Protein AF-A0A7Y0JLQ6-F1 (afdb_monomer_lite)

pLDDT: mean 79.82, std 10.75, range [39.28, 94.75]

Structure (mmCIF, N/CA/C/O backbone):
data_AF-A0A7Y0JLQ6-F1
#
_entry.id   AF-A0A7Y0JLQ6-F1
#
loop_
_atom_site.group_PDB
_atom_site.id
_ato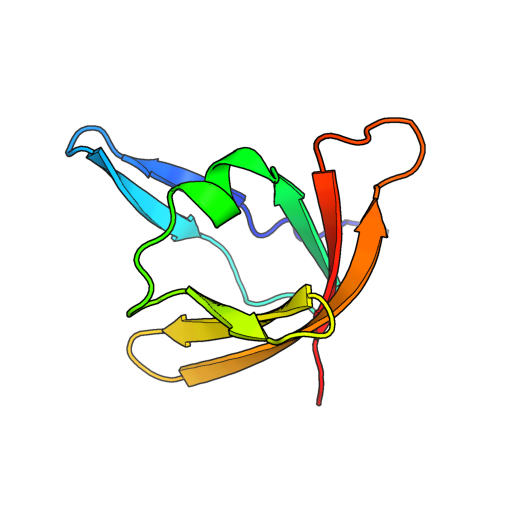m_site.type_symbol
_atom_site.label_atom_id
_atom_site.label_alt_id
_atom_site.label_comp_id
_atom_site.label_asym_id
_atom_site.label_entity_id
_atom_site.label_seq_id
_atom_site.pdbx_PDB_ins_code
_atom_site.Cartn_x
_atom_site.Cartn_y
_atom_site.Cartn_z
_atom_site.occupancy
_atom_site.B_iso_or_equiv
_atom_site.auth_seq_id
_atom_site.auth_comp_id
_atom_site.auth_asym_id
_atom_site.auth_atom_id
_atom_site.pdbx_PDB_model_num
ATOM 1 N N . MET A 1 1 ? 2.925 -5.284 22.506 1.00 39.28 1 MET A N 1
ATOM 2 C CA . MET A 1 1 ? 2.782 -5.854 21.150 1.00 39.28 1 MET A CA 1
ATOM 3 C C . MET A 1 1 ? 3.768 -5.118 20.262 1.00 39.28 1 MET A C 1
ATOM 5 O O . MET A 1 1 ? 3.725 -3.895 20.258 1.00 39.28 1 MET A O 1
ATOM 9 N N . SER A 1 2 ? 4.713 -5.818 19.632 1.00 51.28 2 SER A N 1
ATOM 10 C CA . SER A 1 2 ? 5.665 -5.209 18.698 1.00 51.28 2 SER A CA 1
ATOM 11 C C . SER A 1 2 ? 4.990 -5.064 17.341 1.00 51.28 2 SER A C 1
ATOM 13 O O . SER A 1 2 ? 4.581 -6.062 16.751 1.00 51.28 2 SER A O 1
ATOM 15 N N . TRP A 1 3 ? 4.847 -3.836 16.861 1.00 52.47 3 TRP A N 1
ATOM 16 C CA . TRP A 1 3 ? 4.412 -3.585 15.494 1.00 52.47 3 TRP A CA 1
ATOM 17 C C . TRP A 1 3 ? 5.584 -3.918 14.567 1.00 52.47 3 TRP A C 1
ATOM 19 O O . TRP A 1 3 ? 6.658 -3.339 14.714 1.00 52.47 3 TRP A O 1
ATOM 29 N N . GLN A 1 4 ? 5.414 -4.892 13.672 1.00 56.56 4 GLN A N 1
ATOM 30 C CA . GLN A 1 4 ? 6.320 -5.041 12.534 1.00 56.56 4 GLN A CA 1
ATOM 31 C C . GLN A 1 4 ? 5.910 -3.983 11.513 1.00 56.56 4 GLN A C 1
ATOM 33 O O . GLN A 1 4 ? 4.819 -4.044 10.949 1.00 56.56 4 GLN A O 1
ATOM 38 N N . GLU A 1 5 ? 6.753 -2.971 11.354 1.00 60.16 5 GLU A N 1
ATOM 39 C CA . GLU A 1 5 ? 6.522 -1.880 10.421 1.00 60.16 5 GLU A CA 1
ATOM 40 C C . GLU A 1 5 ? 7.181 -2.237 9.093 1.00 60.16 5 GLU A C 1
ATOM 42 O O . GLU A 1 5 ? 8.382 -2.495 9.023 1.00 60.16 5 GLU A O 1
ATOM 47 N N . MET A 1 6 ? 6.372 -2.297 8.044 1.00 63.91 6 MET A N 1
ATOM 48 C CA . MET A 1 6 ? 6.866 -2.362 6.682 1.00 63.91 6 MET A CA 1
ATOM 49 C C . MET A 1 6 ? 6.922 -0.933 6.170 1.00 63.91 6 MET A C 1
ATOM 51 O O . MET A 1 6 ? 5.896 -0.256 6.117 1.00 63.91 6 MET A O 1
ATOM 55 N N . VAL A 1 7 ? 8.125 -0.468 5.856 1.00 65.50 7 VAL A N 1
ATOM 56 C CA . VAL A 1 7 ? 8.373 0.938 5.538 1.00 65.50 7 VAL A CA 1
ATOM 57 C C . VAL A 1 7 ? 8.668 1.052 4.050 1.00 65.50 7 VAL A C 1
ATOM 59 O O . VAL A 1 7 ? 9.469 0.291 3.501 1.00 65.50 7 VAL A O 1
ATOM 62 N N . LEU A 1 8 ? 8.023 2.013 3.392 1.00 67.31 8 LEU A N 1
ATOM 63 C CA . LEU A 1 8 ? 8.450 2.464 2.073 1.00 67.31 8 LEU A CA 1
ATOM 64 C C . LEU A 1 8 ? 9.724 3.297 2.259 1.00 67.31 8 LEU A C 1
ATOM 66 O O . LEU A 1 8 ? 9.705 4.380 2.840 1.00 67.31 8 LEU A O 1
ATOM 70 N N . GLN A 1 9 ? 10.848 2.756 1.811 1.00 70.19 9 GLN A N 1
ATOM 71 C CA . GLN A 1 9 ? 12.162 3.364 1.922 1.00 70.19 9 GLN A CA 1
ATOM 72 C C . GLN A 1 9 ? 12.574 3.938 0.571 1.00 70.19 9 GLN A C 1
ATOM 74 O O . GLN A 1 9 ? 12.675 3.217 -0.421 1.00 70.19 9 GLN A O 1
ATOM 79 N N . ARG A 1 10 ? 12.870 5.238 0.542 1.00 74.44 10 ARG A N 1
ATOM 80 C CA . ARG A 1 10 ? 13.508 5.877 -0.608 1.00 74.44 10 ARG A CA 1
ATOM 81 C C . ARG A 1 10 ? 15.013 5.602 -0.585 1.00 74.44 10 ARG A C 1
ATOM 83 O O . ARG A 1 10 ? 15.673 5.815 0.430 1.00 74.44 10 ARG A O 1
ATOM 90 N N . HIS A 1 11 ? 15.550 5.146 -1.707 1.00 76.12 11 HIS A N 1
ATOM 91 C CA . HIS A 1 11 ? 16.971 4.887 -1.909 1.00 76.12 11 HIS A CA 1
ATOM 92 C C . HIS A 1 11 ? 17.660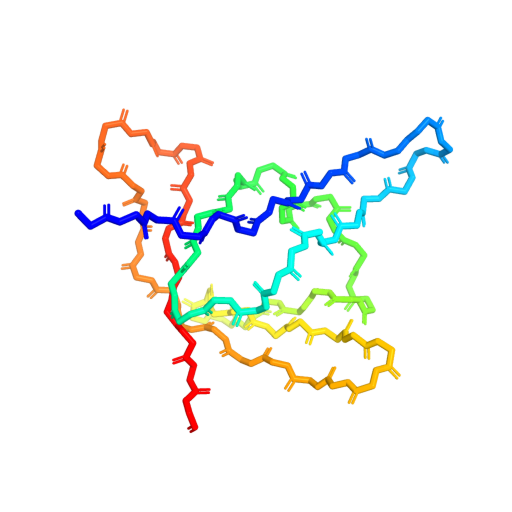 6.077 -2.587 1.00 76.12 11 HIS A C 1
ATOM 94 O O . HIS A 1 11 ? 17.020 6.899 -3.243 1.00 76.12 11 HIS A O 1
ATOM 100 N N . GLU A 1 12 ? 18.989 6.145 -2.477 1.00 77.88 12 GLU A N 1
ATOM 101 C CA . GLU A 1 12 ? 19.806 7.218 -3.071 1.00 77.88 12 GLU A CA 1
ATOM 102 C C . GLU A 1 12 ? 19.663 7.318 -4.598 1.00 77.88 12 GLU A C 1
ATOM 104 O O . GLU A 1 12 ? 19.806 8.394 -5.169 1.00 77.88 12 GLU A O 1
ATOM 109 N N . ASN A 1 13 ? 19.325 6.210 -5.264 1.00 77.19 13 ASN A N 1
ATOM 110 C CA . ASN A 1 13 ? 19.074 6.167 -6.706 1.00 77.19 13 ASN A CA 1
ATOM 111 C C . ASN A 1 13 ? 17.664 6.654 -7.104 1.00 77.19 13 ASN A C 1
ATOM 113 O O . ASN A 1 13 ? 17.291 6.541 -8.269 1.00 77.19 13 ASN A O 1
ATOM 117 N N . GLY A 1 14 ? 16.868 7.148 -6.151 1.00 68.12 14 GLY A N 1
ATOM 118 C CA . GLY A 1 14 ? 15.517 7.660 -6.377 1.00 68.12 14 GLY A CA 1
ATOM 119 C C . GLY A 1 14 ? 14.415 6.599 -6.380 1.00 68.12 14 GLY A C 1
ATOM 120 O O . GLY A 1 14 ? 13.245 6.972 -6.419 1.00 68.12 14 GLY A O 1
ATOM 121 N N . THR A 1 15 ? 14.754 5.308 -6.296 1.00 66.88 15 THR A N 1
ATOM 122 C CA . THR A 1 15 ? 13.755 4.232 -6.177 1.00 66.88 15 THR A CA 1
ATOM 123 C C . THR A 1 15 ? 13.135 4.208 -4.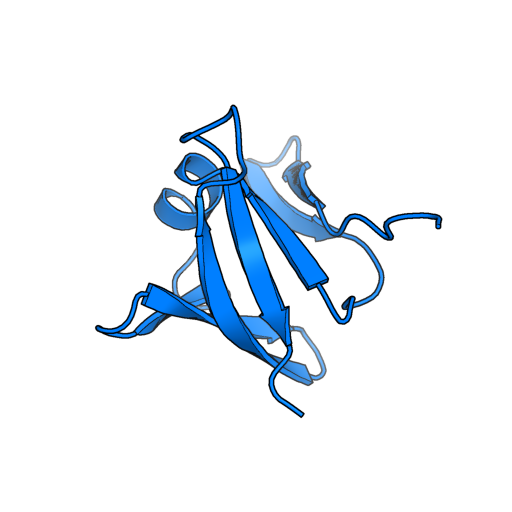782 1.00 66.88 15 THR A C 1
ATOM 125 O O . THR A 1 15 ? 13.793 4.550 -3.798 1.00 66.88 15 THR A O 1
ATOM 128 N N . VAL A 1 16 ? 11.872 3.798 -4.686 1.00 66.38 16 VAL A N 1
ATOM 129 C CA . VAL A 1 16 ? 11.186 3.558 -3.412 1.00 66.38 16 VAL A CA 1
ATOM 130 C C . VAL A 1 16 ? 10.902 2.066 -3.322 1.00 66.38 16 VAL A C 1
ATOM 132 O O . VAL A 1 16 ? 10.220 1.521 -4.187 1.00 66.38 16 VAL A O 1
ATOM 135 N N . SER A 1 17 ? 11.435 1.407 -2.297 1.00 65.19 17 SER A N 1
ATOM 136 C CA . SER A 1 17 ? 11.183 -0.014 -2.050 1.00 65.19 17 SER A CA 1
ATOM 137 C C . SER A 1 17 ? 10.365 -0.202 -0.792 1.00 65.19 17 SER A C 1
ATOM 139 O O . SER A 1 17 ? 10.494 0.538 0.178 1.00 65.19 17 SER A O 1
ATOM 141 N N . LEU A 1 18 ? 9.570 -1.258 -0.783 1.00 69.12 18 LEU A N 1
ATOM 142 C CA . LEU A 1 18 ? 8.931 -1.764 0.414 1.00 69.12 18 LEU A CA 1
ATOM 143 C C . LEU A 1 18 ? 9.915 -2.695 1.136 1.00 69.12 18 LEU A C 1
ATOM 145 O O . LEU A 1 18 ? 10.303 -3.722 0.578 1.00 69.12 18 LEU A O 1
ATOM 149 N N . VAL A 1 19 ? 10.352 -2.336 2.343 1.00 68.06 19 VAL A N 1
ATOM 150 C CA . VAL A 1 19 ? 11.354 -3.112 3.092 1.00 68.06 19 VAL A CA 1
ATOM 151 C C . VAL A 1 19 ? 10.733 -3.688 4.362 1.00 68.06 19 VAL A C 1
ATOM 153 O O . VAL A 1 19 ? 10.096 -2.972 5.134 1.00 68.06 19 VAL A O 1
ATOM 156 N N . GLY A 1 20 ? 10.932 -4.991 4.573 1.00 68.00 20 GLY A N 1
ATOM 157 C CA . GLY A 1 20 ? 10.427 -5.740 5.726 1.00 68.00 20 GLY A CA 1
ATOM 158 C C . GLY A 1 20 ? 9.741 -7.048 5.329 1.00 68.00 20 GLY A C 1
ATOM 159 O O . GLY A 1 20 ? 9.592 -7.364 4.150 1.00 68.00 20 GLY A O 1
ATOM 160 N N . GLU A 1 21 ? 9.325 -7.825 6.327 1.00 74.81 21 GLU A N 1
ATOM 161 C CA . GLU A 1 21 ? 8.386 -8.928 6.110 1.00 74.81 21 GLU A CA 1
ATOM 162 C C . GLU A 1 21 ? 6.988 -8.358 5.882 1.00 74.81 21 GLU A C 1
ATOM 164 O O . GLU A 1 21 ? 6.606 -7.414 6.566 1.00 74.81 21 GLU A O 1
ATOM 169 N N . ALA A 1 22 ? 6.222 -8.947 4.961 1.00 78.94 22 ALA A N 1
ATOM 170 C CA . ALA A 1 22 ? 4.851 -8.532 4.676 1.00 78.94 22 ALA A CA 1
ATOM 171 C C . ALA A 1 22 ? 3.937 -8.756 5.897 1.00 78.94 22 ALA A C 1
ATOM 173 O O . ALA A 1 22 ? 3.504 -9.895 6.134 1.00 78.94 22 ALA A O 1
ATOM 174 N N . PRO A 1 23 ? 3.606 -7.704 6.664 1.00 82.88 23 PRO A N 1
ATOM 175 C CA . PRO A 1 23 ? 2.944 -7.858 7.943 1.00 82.88 23 PRO A CA 1
ATOM 176 C C . PRO A 1 23 ? 1.440 -8.041 7.730 1.00 82.88 23 PRO A C 1
ATOM 178 O O . PRO A 1 23 ? 0.892 -7.715 6.673 1.00 82.88 23 PRO A O 1
ATOM 181 N N . GLN A 1 24 ? 0.745 -8.523 8.759 1.00 86.88 24 GLN A N 1
ATOM 182 C CA . GLN A 1 24 ? -0.723 -8.558 8.754 1.00 86.88 24 GLN A CA 1
ATOM 183 C C . GLN A 1 24 ? -1.334 -7.152 8.776 1.00 86.88 24 GLN A C 1
ATOM 185 O O . GLN A 1 24 ? -2.409 -6.940 8.228 1.00 86.88 24 GLN A O 1
ATOM 190 N N . ARG A 1 25 ? -0.641 -6.177 9.372 1.00 87.00 25 ARG A N 1
ATOM 191 C CA . ARG A 1 25 ? -1.041 -4.769 9.402 1.00 87.00 25 ARG A CA 1
ATOM 192 C C . ARG A 1 25 ? 0.144 -3.878 9.089 1.00 87.00 25 ARG A C 1
ATOM 194 O O . ARG A 1 25 ? 1.238 -4.139 9.576 1.00 87.00 25 ARG A O 1
ATOM 201 N N . MET A 1 26 ? -0.083 -2.827 8.312 1.00 84.25 26 MET A N 1
ATOM 202 C CA . MET A 1 26 ? 0.948 -1.857 7.948 1.00 84.25 26 MET A CA 1
ATOM 203 C C . MET A 1 26 ? 0.415 -0.431 8.010 1.00 84.25 26 MET A C 1
ATOM 205 O O . MET A 1 26 ? -0.788 -0.198 7.886 1.00 84.25 26 MET A O 1
ATOM 209 N N . ARG A 1 27 ? 1.333 0.521 8.161 1.00 86.06 27 ARG A N 1
ATOM 210 C CA . ARG A 1 27 ? 1.070 1.952 8.034 1.00 86.06 27 ARG A CA 1
ATOM 211 C C . ARG A 1 27 ? 1.908 2.480 6.890 1.00 86.06 27 ARG A C 1
ATOM 213 O O . ARG A 1 27 ? 3.088 2.162 6.798 1.00 86.06 27 ARG A O 1
ATOM 220 N N . VAL A 1 28 ? 1.292 3.259 6.016 1.00 81.06 28 VAL A N 1
ATOM 221 C CA . VAL A 1 28 ? 1.955 3.793 4.829 1.00 81.06 28 VAL A CA 1
ATOM 222 C C . VAL A 1 28 ? 1.744 5.295 4.783 1.00 81.06 28 VAL A C 1
ATOM 224 O O . VAL A 1 28 ? 0.616 5.770 4.930 1.00 81.06 28 VAL A O 1
ATOM 227 N N . ALA A 1 29 ? 2.824 6.048 4.580 1.00 83.31 29 ALA A N 1
ATOM 228 C CA . ALA A 1 29 ? 2.724 7.476 4.326 1.00 83.31 29 ALA A CA 1
ATOM 229 C C . ALA A 1 29 ? 2.042 7.703 2.972 1.00 83.31 29 ALA A C 1
ATOM 231 O O . ALA A 1 29 ? 2.435 7.126 1.959 1.00 83.31 29 ALA A O 1
ATOM 232 N N . ARG A 1 30 ? 1.018 8.553 2.952 1.00 81.50 30 ARG A N 1
ATOM 233 C CA . ARG A 1 30 ? 0.206 8.822 1.764 1.00 81.50 30 ARG A CA 1
ATOM 234 C C . ARG A 1 30 ? 1.044 9.314 0.586 1.00 81.50 30 ARG A C 1
ATOM 236 O O . ARG A 1 30 ? 0.840 8.848 -0.524 1.00 81.50 30 ARG A O 1
ATOM 243 N N . GLU A 1 31 ? 2.008 10.194 0.845 1.00 80.81 31 GLU A N 1
ATOM 244 C CA . GLU A 1 31 ? 2.912 10.728 -0.182 1.00 80.81 31 GLU A CA 1
ATOM 245 C C . GLU A 1 31 ? 3.683 9.625 -0.919 1.00 80.81 31 GLU A C 1
ATOM 247 O O . GLU A 1 31 ? 3.890 9.712 -2.122 1.00 80.81 31 GLU A O 1
ATOM 252 N N . LEU A 1 32 ? 4.020 8.533 -0.230 1.00 74.62 32 LEU A N 1
ATOM 253 C CA . LEU A 1 32 ? 4.745 7.419 -0.830 1.00 74.62 32 LEU A CA 1
ATOM 254 C C . LEU A 1 32 ? 3.839 6.539 -1.702 1.00 74.62 32 LEU A C 1
ATOM 256 O O . LEU A 1 32 ? 4.339 5.906 -2.625 1.00 74.62 32 LEU A O 1
ATOM 260 N N . LEU A 1 33 ? 2.524 6.509 -1.448 1.00 77.06 33 LEU A N 1
ATOM 261 C CA . LEU A 1 33 ? 1.559 5.881 -2.360 1.00 77.06 33 LEU A CA 1
ATOM 262 C C . LEU A 1 33 ? 1.390 6.706 -3.637 1.00 77.06 33 LEU A C 1
ATOM 264 O O . LEU A 1 33 ? 1.294 6.129 -4.715 1.00 77.06 33 LEU A O 1
ATOM 268 N N . ASP A 1 34 ? 1.380 8.034 -3.512 1.00 79.56 34 ASP A N 1
ATOM 269 C CA . ASP A 1 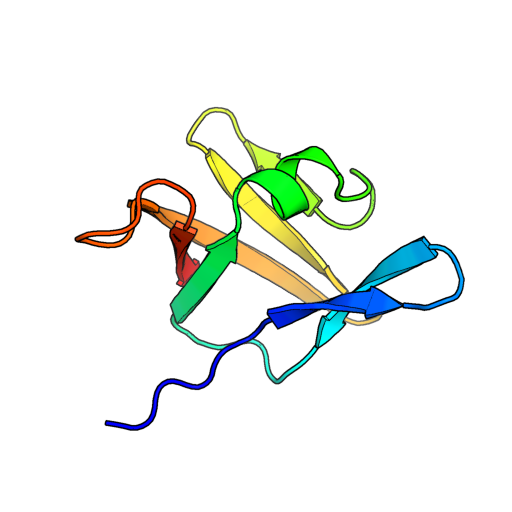34 ? 1.244 8.947 -4.651 1.00 79.56 34 ASP A CA 1
ATOM 270 C C . ASP A 1 34 ? 2.482 8.903 -5.577 1.00 79.56 34 ASP A C 1
ATOM 272 O O . ASP A 1 34 ? 2.378 9.165 -6.774 1.00 79.56 34 ASP A O 1
ATOM 276 N N . GLU A 1 35 ? 3.652 8.553 -5.036 1.00 77.50 35 GLU A N 1
ATOM 277 C CA . GLU A 1 35 ? 4.924 8.450 -5.766 1.00 77.50 35 GLU A CA 1
ATOM 278 C C . GLU A 1 35 ? 5.273 7.028 -6.232 1.00 77.50 35 GLU A C 1
ATOM 280 O O . GLU A 1 35 ? 6.221 6.850 -7.004 1.00 77.50 35 GLU A O 1
ATOM 285 N N . ALA A 1 36 ? 4.562 6.011 -5.743 1.00 76.00 36 ALA A N 1
ATOM 286 C CA . ALA A 1 36 ? 4.870 4.623 -6.052 1.00 76.00 36 ALA A CA 1
ATOM 287 C C . ALA A 1 36 ? 4.610 4.307 -7.532 1.00 76.00 36 ALA A C 1
ATOM 289 O O . ALA A 1 36 ? 3.606 4.715 -8.115 1.00 76.00 36 ALA A O 1
ATOM 290 N N . ASP A 1 37 ? 5.504 3.522 -8.138 1.00 80.50 37 ASP A N 1
ATOM 291 C CA . ASP A 1 37 ? 5.284 3.032 -9.496 1.00 80.50 37 ASP A CA 1
ATOM 292 C C . ASP A 1 37 ? 4.060 2.105 -9.512 1.00 80.50 37 ASP A C 1
ATOM 294 O O . ASP A 1 37 ? 3.982 1.127 -8.761 1.00 80.50 37 ASP A O 1
ATOM 298 N N . SER A 1 38 ? 3.125 2.401 -10.413 1.00 77.75 38 SER A N 1
ATOM 299 C CA . SER A 1 38 ? 1.914 1.613 -10.650 1.00 77.75 38 SER A CA 1
ATOM 300 C C . SER A 1 38 ? 2.174 0.132 -10.961 1.00 77.75 38 SER A C 1
ATOM 302 O O . SER A 1 38 ? 1.297 -0.702 -10.734 1.00 77.75 38 SER A O 1
ATOM 304 N N . ALA A 1 39 ? 3.374 -0.216 -11.443 1.00 77.56 39 ALA A N 1
ATOM 305 C CA . ALA A 1 39 ? 3.795 -1.600 -11.642 1.00 77.56 39 ALA A CA 1
ATOM 306 C C . ALA A 1 39 ? 3.964 -2.370 -10.316 1.00 77.56 39 ALA A C 1
ATOM 308 O O . ALA A 1 39 ? 3.780 -3.589 -10.282 1.00 77.56 39 ALA A O 1
ATOM 309 N N . PHE A 1 40 ? 4.293 -1.669 -9.226 1.00 78.50 40 PHE A N 1
ATOM 310 C CA . PHE A 1 40 ? 4.499 -2.250 -7.897 1.00 78.50 40 PHE A CA 1
ATOM 311 C C . PHE A 1 40 ? 3.326 -2.011 -6.953 1.00 78.50 40 PHE A C 1
ATOM 313 O O . PHE A 1 40 ? 3.057 -2.870 -6.117 1.00 78.50 40 PHE A O 1
ATOM 320 N N . VAL A 1 41 ? 2.628 -0.880 -7.076 1.00 85.62 41 VAL A N 1
ATOM 321 C CA . VAL A 1 41 ? 1.500 -0.524 -6.210 1.00 85.62 41 VAL A CA 1
ATOM 322 C C . VAL A 1 41 ? 0.296 -0.159 -7.063 1.00 85.62 41 VAL A C 1
ATOM 324 O O . VAL A 1 41 ? 0.315 0.816 -7.803 1.00 85.62 41 VAL A O 1
ATOM 327 N N . THR A 1 42 ? -0.785 -0.921 -6.941 1.00 88.44 42 THR A N 1
ATOM 328 C CA . THR A 1 42 ? -2.060 -0.592 -7.589 1.00 88.44 42 THR A CA 1
ATOM 329 C C . THR A 1 42 ? -3.094 -0.245 -6.531 1.00 88.44 42 THR A C 1
ATOM 331 O O . THR A 1 42 ? -3.317 -1.035 -5.617 1.00 88.44 42 THR A O 1
ATOM 334 N N . LEU A 1 43 ? -3.740 0.914 -6.670 1.00 88.12 43 LEU A N 1
ATOM 335 C CA . LEU A 1 43 ? -4.859 1.332 -5.830 1.00 88.12 43 LEU A CA 1
ATOM 336 C C . LEU A 1 43 ? -6.173 1.064 -6.565 1.00 88.12 43 LEU A C 1
ATOM 338 O O . LEU A 1 43 ? -6.303 1.417 -7.737 1.00 88.12 43 LEU A O 1
ATOM 342 N N . ASN A 1 44 ? -7.145 0.451 -5.889 1.00 86.50 44 ASN A N 1
ATOM 343 C CA . ASN A 1 44 ? -8.500 0.313 -6.430 1.00 86.50 44 ASN A CA 1
ATOM 344 C C . ASN A 1 44 ? -9.400 1.494 -6.014 1.00 86.50 44 ASN A C 1
ATOM 346 O O . ASN A 1 44 ? -9.022 2.321 -5.183 1.00 86.50 44 ASN A O 1
ATOM 350 N N . ASP A 1 45 ? -10.627 1.541 -6.537 1.00 88.31 45 ASP A N 1
ATOM 351 C CA . ASP A 1 45 ? -11.598 2.611 -6.245 1.00 88.31 45 ASP A CA 1
ATOM 352 C C . ASP A 1 45 ? -12.001 2.698 -4.759 1.00 88.31 45 ASP A C 1
ATOM 354 O O . ASP A 1 45 ? -12.479 3.732 -4.296 1.00 88.31 45 ASP A O 1
ATOM 358 N N . SER A 1 46 ? -11.803 1.618 -3.994 1.00 87.38 46 SER A N 1
ATOM 359 C CA . SER A 1 46 ? -12.037 1.585 -2.541 1.00 87.38 46 SER A CA 1
ATOM 360 C C . SER A 1 46 ? -10.835 2.098 -1.734 1.00 87.38 46 SER A C 1
ATOM 362 O O . SER A 1 46 ? -10.932 2.302 -0.522 1.00 87.38 46 SER A O 1
ATOM 364 N N . GLY A 1 47 ? -9.706 2.357 -2.399 1.00 86.00 47 GLY A N 1
ATOM 365 C CA . GLY A 1 47 ? -8.442 2.751 -1.787 1.00 86.00 47 GLY A CA 1
ATOM 366 C C . GLY A 1 47 ? -7.652 1.589 -1.186 1.00 86.00 47 GLY A C 1
ATOM 367 O O . GLY A 1 47 ? -6.694 1.847 -0.460 1.00 86.00 47 GLY A O 1
ATOM 368 N N . ASP A 1 48 ? -8.041 0.342 -1.462 1.00 90.88 48 ASP A N 1
ATOM 369 C CA . ASP A 1 48 ? -7.237 -0.836 -1.139 1.00 90.88 48 ASP A CA 1
ATOM 370 C C . ASP A 1 48 ? -6.022 -0.890 -2.058 1.00 90.88 48 ASP A C 1
ATOM 372 O O . ASP A 1 48 ? -6.075 -0.402 -3.193 1.00 90.88 48 ASP A O 1
ATOM 376 N N . ILE A 1 49 ? -4.945 -1.516 -1.584 1.00 90.62 49 ILE A N 1
ATOM 377 C CA . ILE A 1 49 ? -3.704 -1.605 -2.346 1.00 90.62 49 ILE A CA 1
ATOM 378 C C . ILE A 1 49 ? -3.324 -3.047 -2.660 1.00 90.62 49 ILE A C 1
ATOM 380 O O . ILE A 1 49 ? -3.414 -3.943 -1.817 1.00 90.62 49 ILE A O 1
ATOM 384 N N . MET A 1 50 ? -2.864 -3.250 -3.889 1.00 89.69 50 MET A N 1
ATOM 385 C CA . MET A 1 50 ? -2.155 -4.443 -4.324 1.00 89.69 50 MET A CA 1
ATOM 386 C C . MET A 1 50 ? -0.669 -4.114 -4.421 1.00 89.69 50 MET A C 1
ATOM 388 O O . MET A 1 50 ? -0.299 -3.125 -5.052 1.00 89.69 50 MET A O 1
ATOM 392 N N . LEU A 1 51 ? 0.167 -4.951 -3.813 1.00 86.62 51 LEU A N 1
ATOM 393 C CA . LEU A 1 51 ? 1.619 -4.852 -3.857 1.00 86.62 51 LEU A CA 1
ATOM 394 C C . LEU A 1 51 ? 2.179 -6.012 -4.679 1.00 86.62 51 LEU A C 1
ATOM 396 O O . LEU A 1 51 ? 1.995 -7.179 -4.317 1.00 86.62 51 LEU A O 1
ATOM 400 N N . THR A 1 52 ? 2.870 -5.692 -5.766 1.00 84.69 52 THR A N 1
ATOM 401 C CA . THR A 1 52 ? 3.586 -6.661 -6.598 1.00 84.69 52 THR A CA 1
ATOM 402 C C . THR A 1 52 ? 5.035 -6.740 -6.128 1.00 84.69 52 THR A C 1
ATOM 404 O O . THR A 1 52 ? 5.799 -5.786 -6.259 1.00 84.69 52 THR A O 1
ATOM 407 N N . LEU A 1 53 ? 5.421 -7.890 -5.581 1.00 77.12 53 LEU A N 1
ATOM 408 C CA . LEU A 1 53 ? 6.789 -8.226 -5.195 1.00 77.12 53 LEU A CA 1
ATOM 409 C C . LEU A 1 53 ? 7.381 -9.213 -6.207 1.00 77.12 53 LEU A C 1
ATOM 411 O O . LEU A 1 53 ? 6.651 -9.892 -6.927 1.00 77.12 53 LEU A O 1
ATOM 415 N N . THR A 1 54 ? 8.706 -9.366 -6.213 1.00 75.12 54 THR A N 1
ATOM 416 C CA . THR A 1 54 ? 9.430 -10.264 -7.136 1.00 75.12 54 THR A CA 1
ATOM 417 C C . THR A 1 54 ? 8.856 -11.686 -7.197 1.00 75.12 54 THR A C 1
ATOM 419 O O . THR A 1 54 ? 8.917 -12.334 -8.238 1.00 75.12 54 THR A O 1
ATOM 422 N N . ASN A 1 55 ? 8.307 -12.188 -6.089 1.00 76.75 55 ASN A N 1
ATOM 423 C CA . ASN A 1 55 ? 7.819 -13.559 -5.942 1.00 76.75 55 ASN A CA 1
ATOM 424 C C . ASN A 1 55 ? 6.401 -13.666 -5.352 1.00 76.75 55 ASN A C 1
ATOM 426 O O . ASN A 1 55 ? 5.981 -14.770 -5.004 1.00 76.75 55 ASN A O 1
ATOM 430 N N . ALA A 1 56 ? 5.677 -12.557 -5.192 1.00 80.25 56 ALA A N 1
ATOM 431 C CA . ALA A 1 56 ? 4.361 -12.561 -4.560 1.00 80.25 56 ALA A CA 1
ATOM 432 C C . ALA A 1 56 ? 3.506 -11.373 -5.007 1.00 80.25 56 ALA A C 1
ATOM 434 O O . ALA A 1 56 ? 4.020 -10.305 -5.317 1.00 80.25 56 ALA A O 1
ATOM 435 N N . VAL A 1 57 ? 2.189 -11.555 -4.961 1.00 87.12 57 VAL A N 1
ATOM 436 C CA . VAL A 1 57 ? 1.216 -10.462 -5.022 1.00 87.12 57 VAL A CA 1
ATOM 437 C C . VAL A 1 57 ? 0.483 -10.436 -3.692 1.00 87.12 57 VAL A C 1
ATOM 439 O O . VAL A 1 57 ? 0.002 -11.473 -3.230 1.00 87.12 57 VAL A O 1
ATOM 442 N N . LEU A 1 58 ? 0.423 -9.269 -3.061 1.00 88.75 58 LEU A N 1
ATOM 443 C CA . LEU A 1 58 ? -0.196 -9.087 -1.755 1.00 88.75 58 LEU A CA 1
ATOM 444 C C . LEU A 1 58 ? -1.325 -8.072 -1.840 1.00 88.75 58 LEU A C 1
ATOM 446 O O . LEU A 1 58 ? -1.145 -6.992 -2.393 1.00 88.75 58 LEU A O 1
ATOM 450 N N . TRP A 1 59 ? -2.465 -8.409 -1.247 1.00 92.44 59 TRP A N 1
ATOM 451 C CA . TRP A 1 59 ? -3.617 -7.521 -1.162 1.00 92.44 59 TRP A CA 1
ATOM 452 C C . TRP A 1 59 ? -3.782 -6.995 0.253 1.00 92.44 59 TRP A C 1
ATOM 454 O O . TRP A 1 59 ? -3.695 -7.748 1.224 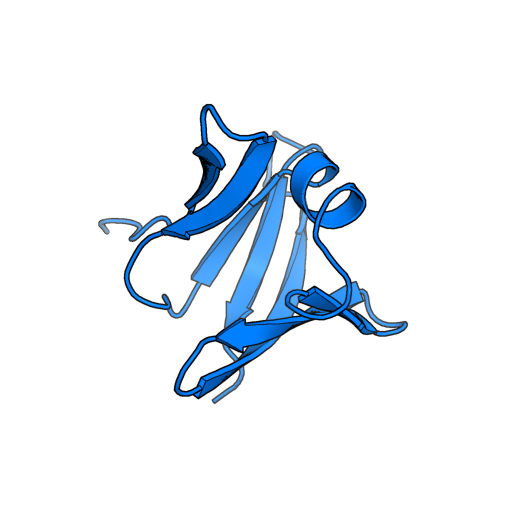1.00 92.44 59 TRP A O 1
ATOM 464 N N . TYR A 1 60 ? -4.053 -5.703 0.352 1.00 92.31 60 TYR A N 1
ATOM 465 C CA . TYR A 1 60 ? -4.240 -5.001 1.605 1.00 92.31 60 TYR A CA 1
ATOM 466 C C . TYR A 1 60 ? -5.487 -4.132 1.536 1.00 92.31 60 TYR A C 1
ATOM 468 O O . TYR A 1 60 ? -5.611 -3.270 0.668 1.00 92.31 60 TYR A O 1
ATOM 476 N N . ARG A 1 61 ? -6.395 -4.342 2.486 1.00 94.75 61 ARG A N 1
ATOM 477 C CA . ARG A 1 61 ? -7.588 -3.525 2.660 1.00 94.75 61 ARG A CA 1
ATOM 478 C C . ARG A 1 61 ? -7.246 -2.250 3.413 1.00 94.75 61 ARG A C 1
ATOM 480 O O . ARG A 1 61 ? -6.555 -2.300 4.433 1.00 94.75 61 ARG A O 1
ATOM 487 N N . ARG A 1 62 ? -7.764 -1.116 2.951 1.00 93.00 62 ARG A N 1
ATOM 488 C CA . ARG A 1 62 ? -7.643 0.162 3.651 1.00 93.00 62 ARG A CA 1
ATOM 489 C C . ARG A 1 62 ? -8.498 0.159 4.913 1.00 93.00 62 ARG A C 1
ATOM 491 O O . ARG A 1 62 ? -9.707 -0.043 4.851 1.00 93.00 62 ARG A O 1
ATOM 498 N N . VAL A 1 63 ? -7.871 0.430 6.055 1.00 92.50 63 VAL A N 1
ATOM 499 C CA . VAL A 1 63 ? -8.573 0.605 7.335 1.00 92.50 63 VAL A CA 1
ATOM 500 C C . VAL A 1 63 ? -8.973 2.070 7.508 1.00 92.50 63 VAL A C 1
ATOM 502 O O . VAL A 1 63 ? -10.118 2.366 7.835 1.00 92.50 63 VAL A O 1
ATOM 505 N N . GLY A 1 64 ? -8.052 2.998 7.238 1.00 89.56 64 GLY A N 1
ATOM 506 C CA . GLY A 1 64 ? -8.291 4.433 7.400 1.00 89.56 64 GLY A CA 1
ATOM 507 C C . GLY A 1 64 ? -7.012 5.209 7.712 1.00 89.56 64 GLY A C 1
ATOM 508 O O . GLY A 1 64 ? -5.934 4.621 7.715 1.00 89.56 64 GLY A O 1
ATOM 509 N N . PRO A 1 65 ? -7.088 6.531 7.931 1.00 88.06 65 PRO A N 1
ATOM 510 C CA . PRO A 1 65 ? -5.957 7.291 8.453 1.00 88.06 65 PRO A CA 1
ATOM 511 C C . PRO A 1 65 ? -5.581 6.816 9.864 1.00 88.06 65 PRO A C 1
ATOM 513 O O . PRO A 1 65 ? -6.446 6.385 10.624 1.00 88.06 65 PRO A O 1
ATOM 516 N N . VAL A 1 66 ? -4.301 6.909 10.218 1.00 84.88 66 VAL A N 1
ATOM 517 C CA . VAL A 1 66 ? -3.837 6.613 11.580 1.00 84.88 66 VAL A CA 1
ATOM 518 C C . VAL A 1 66 ? -4.324 7.711 12.530 1.00 84.88 66 VAL A C 1
ATOM 520 O O . VAL A 1 66 ? -4.215 8.901 12.226 1.00 84.88 66 VAL A O 1
ATOM 523 N N . ASP A 1 67 ? -4.841 7.324 13.699 1.00 84.75 67 ASP A N 1
ATOM 524 C CA . ASP A 1 67 ? -5.274 8.279 14.722 1.00 84.75 67 ASP A CA 1
ATOM 525 C C . ASP A 1 67 ? -4.134 9.233 15.105 1.00 84.75 67 ASP A C 1
ATOM 527 O O . ASP A 1 67 ? -3.063 8.816 15.549 1.00 84.75 67 ASP A O 1
ATOM 531 N N . GLY A 1 68 ? -4.381 10.533 14.934 1.00 81.25 68 GLY A N 1
ATOM 532 C CA . GLY A 1 68 ? -3.413 11.591 15.228 1.00 81.25 68 GLY A CA 1
ATOM 533 C C . GLY A 1 68 ? -2.424 11.910 14.102 1.00 81.25 68 GLY A C 1
ATOM 534 O O . GLY A 1 68 ? -1.718 12.909 14.222 1.00 81.25 68 GLY A O 1
ATOM 535 N N . ASP A 1 69 ? -2.404 11.150 13.000 1.00 84.44 69 ASP A N 1
ATOM 536 C CA . ASP A 1 69 ? -1.585 11.460 11.822 1.00 84.44 69 ASP A CA 1
ATOM 537 C C . ASP A 1 69 ? -2.320 11.152 10.497 1.00 84.44 69 ASP A C 1
ATOM 539 O O . ASP A 1 69 ? -2.256 10.033 9.981 1.00 84.44 69 ASP A O 1
ATOM 543 N N . PRO A 1 70 ? -2.979 12.152 9.875 1.00 83.69 70 PRO A N 1
ATOM 544 C CA . PRO A 1 70 ? -3.690 11.964 8.611 1.00 83.69 70 PRO A CA 1
ATOM 545 C C . PRO A 1 70 ? -2.757 11.747 7.409 1.00 83.69 70 PRO A C 1
ATOM 547 O O . PRO A 1 70 ? -3.242 11.501 6.301 1.00 83.69 70 PRO A O 1
ATOM 550 N N . ARG A 1 71 ? -1.434 11.874 7.587 1.00 85.62 71 ARG A N 1
ATOM 551 C CA . ARG A 1 71 ? -0.446 11.588 6.539 1.00 85.62 71 ARG A CA 1
ATOM 552 C C . ARG A 1 71 ? -0.151 10.100 6.438 1.00 85.62 71 ARG A C 1
ATOM 554 O O . ARG A 1 71 ? 0.404 9.684 5.428 1.00 85.62 71 ARG A O 1
ATOM 561 N N . GLN A 1 72 ? -0.540 9.309 7.434 1.00 87.56 72 GLN A N 1
ATOM 562 C CA . GLN A 1 72 ? -0.396 7.861 7.418 1.00 87.56 72 GLN A CA 1
ATOM 563 C C . GLN A 1 72 ? -1.748 7.181 7.246 1.00 87.56 72 GLN A C 1
ATOM 565 O O . GLN A 1 72 ? -2.747 7.579 7.843 1.00 87.56 72 GLN A O 1
ATOM 570 N N . ILE A 1 73 ? -1.772 6.124 6.442 1.00 87.81 73 ILE A N 1
ATOM 571 C CA . ILE A 1 73 ? -2.934 5.266 6.232 1.00 87.81 73 ILE A CA 1
ATOM 572 C C . ILE A 1 73 ? -2.597 3.880 6.774 1.00 87.81 73 ILE A C 1
ATOM 574 O O . ILE A 1 73 ? -1.554 3.317 6.446 1.00 87.81 73 ILE A O 1
ATOM 578 N N . GLU A 1 74 ? -3.478 3.338 7.608 1.00 90.50 74 GLU A N 1
ATOM 579 C CA . GLU A 1 74 ? -3.417 1.961 8.078 1.00 90.50 74 GLU A CA 1
ATOM 580 C C . GLU A 1 74 ? -4.096 1.017 7.079 1.00 90.50 74 GLU A C 1
ATOM 582 O O . GLU A 1 74 ? -5.164 1.305 6.524 1.00 90.50 74 GLU A O 1
ATOM 587 N N . PHE A 1 75 ? -3.468 -0.138 6.889 1.00 90.88 75 PHE A N 1
ATOM 588 C CA . PHE A 1 75 ? -3.936 -1.216 6.036 1.00 90.88 75 PHE A CA 1
ATOM 589 C C . PHE A 1 75 ? -3.838 -2.569 6.742 1.00 90.88 75 PHE A C 1
ATOM 591 O O . PHE A 1 75 ? 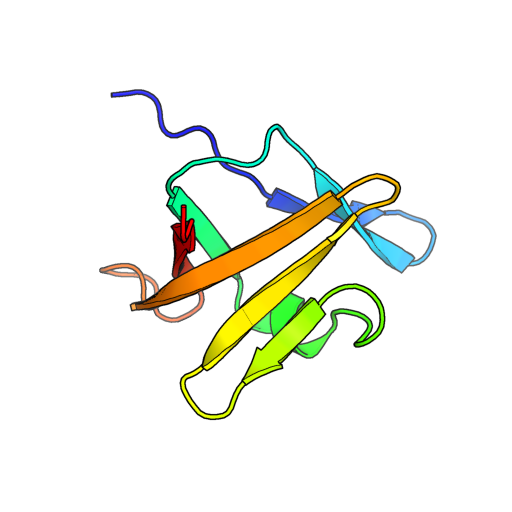-2.969 -2.784 7.590 1.00 90.88 75 PHE A O 1
ATOM 598 N N . GLU A 1 76 ? -4.689 -3.505 6.328 1.00 92.25 76 GLU A N 1
ATOM 599 C CA . GLU A 1 76 ? -4.741 -4.880 6.828 1.00 92.25 76 GLU A CA 1
ATOM 600 C C . GLU A 1 76 ? -4.671 -5.880 5.670 1.00 92.25 76 GLU A C 1
ATOM 602 O O . GLU A 1 76 ? -5.337 -5.706 4.650 1.00 92.25 76 GLU A O 1
ATOM 607 N N . ARG A 1 77 ? -3.841 -6.916 5.802 1.00 90.56 77 ARG A N 1
ATOM 608 C CA . ARG A 1 77 ? -3.621 -7.908 4.747 1.00 90.56 77 ARG A CA 1
ATOM 609 C C . ARG A 1 77 ? -4.875 -8.753 4.539 1.00 90.56 77 ARG A C 1
ATOM 611 O O . ARG A 1 77 ? -5.463 -9.260 5.491 1.00 90.56 77 ARG A O 1
ATOM 618 N N . VAL A 1 78 ? -5.250 -8.949 3.280 1.00 90.50 78 VAL A N 1
ATOM 619 C CA . VAL A 1 78 ? -6.307 -9.884 2.889 1.00 90.50 78 VAL A CA 1
ATOM 620 C C . VAL A 1 78 ? -5.677 -11.272 2.734 1.00 90.50 78 VAL A C 1
ATOM 622 O O . VAL A 1 78 ? -4.680 -11.423 2.023 1.00 90.50 78 VAL A O 1
ATOM 625 N N . GLY A 1 79 ? -6.213 -12.248 3.472 1.00 80.25 79 GLY A N 1
ATOM 626 C CA . GLY A 1 79 ? -5.786 -13.653 3.457 1.00 80.25 79 GLY A CA 1
ATOM 627 C C . GLY A 1 79 ? -6.382 -14.454 2.312 1.00 80.25 79 GLY A C 1
ATOM 628 O O . GLY A 1 79 ? -7.536 -14.156 1.931 1.00 80.25 79 GLY A O 1
#

Foldseek 3Di:
DDDFEFEQDQDPVRDTDGDGDPDQKYKYFPVCQVVHDCVAWPADPQRWIWGDDPPDIWTWHWPAADVPGNRITMIGTDD

Radius of gyration: 12.04 Å; chains: 1; bounding box: 32×26×33 Å

Secondary structure (DSSP, 8-state):
------EEEEPTTS-EEEES---SEEEEEHHHHHHS-TTTEEE-TTS-EEEEETTEEEEEEEEEEETTEEEEEEEEE--

Sequence (79 aa):
MSWQEMVLQRHENGTVSLVGEAPQRMRVARELLDEADSAFVTLNDSGDIMLTLTNAVLWYRRVGPVDGDPRQIEFERVG